Protein AF-A0A7V1FYY8-F1 (afdb_monomer)

Radius of gyration: 38.34 Å; Cα contacts (8 Å, |Δi|>4): 186; chains: 1; bounding box: 109×62×92 Å

pLDDT: mean 81.91, std 20.88, range [30.95, 98.62]

Foldseek 3Di:
DDDDDDDDDDDDDDPPPPPDDPPPPPPPPVPPVPPDDDDDPVDDPDDDDLQVLEEEWAQADPPDVCNLQRVVQRDLVVRDGDVVVLVVLLVSSHAAYEPNDDPRLQVDQLVLCDDPDRPGSSVGDVVVVRSCVSSNHHYDYDHHPNPDDPVSVVVVCCVVPPPPPPD

Structure (mmCIF, N/CA/C/O backbone):
data_AF-A0A7V1FYY8-F1
#
_entry.id   AF-A0A7V1FYY8-F1
#
loop_
_atom_site.group_PDB
_atom_site.id
_atom_site.type_symbol
_atom_site.label_atom_id
_atom_site.label_alt_id
_atom_site.label_comp_id
_atom_site.label_asym_id
_atom_site.label_entity_id
_atom_site.label_seq_id
_atom_site.pdbx_PDB_ins_code
_atom_site.Cartn_x
_atom_site.Cartn_y
_atom_site.Cartn_z
_atom_site.occupancy
_atom_site.B_iso_or_equiv
_atom_site.auth_seq_id
_atom_site.auth_comp_id
_atom_site.auth_asym_id
_atom_site.auth_atom_id
_atom_site.pdbx_PDB_model_num
ATOM 1 N N . MET A 1 1 ? -89.504 -39.495 62.828 1.00 36.44 1 MET A N 1
ATOM 2 C CA . MET A 1 1 ? -88.536 -40.550 63.205 1.00 36.44 1 MET A CA 1
ATOM 3 C C . MET A 1 1 ? -87.233 -39.829 63.531 1.00 36.44 1 MET A C 1
ATOM 5 O O . MET A 1 1 ? -86.706 -39.178 62.644 1.00 36.44 1 MET A O 1
ATOM 9 N N . ASN A 1 2 ? -86.968 -39.542 64.813 1.00 30.95 2 ASN A N 1
ATOM 10 C CA . ASN A 1 2 ? -86.038 -40.294 65.684 1.00 30.95 2 ASN A CA 1
ATOM 11 C C . ASN A 1 2 ? -84.667 -40.478 64.993 1.00 30.95 2 ASN A C 1
ATOM 13 O O . ASN A 1 2 ? -84.628 -41.069 63.927 1.00 30.95 2 ASN A O 1
ATOM 17 N N . THR A 1 3 ? -83.516 -40.018 65.496 1.00 32.84 3 THR A N 1
ATOM 18 C CA . THR A 1 3 ? -83.081 -39.927 66.901 1.00 32.84 3 THR A CA 1
ATOM 19 C C . THR A 1 3 ? -81.686 -39.264 66.981 1.00 32.84 3 THR A C 1
ATOM 21 O O . THR A 1 3 ? -80.816 -39.569 66.177 1.00 32.84 3 THR A O 1
ATOM 24 N N . THR A 1 4 ? -81.512 -38.397 67.984 1.00 35.19 4 THR A N 1
ATOM 25 C CA . THR A 1 4 ? -80.377 -38.294 68.938 1.00 35.19 4 THR A CA 1
ATOM 26 C C . THR A 1 4 ? -78.932 -37.966 68.498 1.00 35.19 4 THR A C 1
ATOM 28 O O . THR A 1 4 ? -78.267 -38.697 67.776 1.00 35.19 4 THR A O 1
ATOM 31 N N . ARG A 1 5 ? -78.422 -36.890 69.126 1.00 38.25 5 ARG A N 1
ATOM 32 C CA . ARG A 1 5 ? -77.014 -36.511 69.390 1.00 38.25 5 ARG A CA 1
ATOM 33 C C . ARG A 1 5 ? -76.156 -37.652 69.963 1.00 38.25 5 ARG A C 1
ATOM 35 O O . ARG A 1 5 ? -76.686 -38.411 70.757 1.00 38.25 5 ARG A O 1
ATOM 42 N N . PHE A 1 6 ? -74.827 -37.576 69.797 1.00 38.59 6 PHE A N 1
ATOM 43 C CA . PHE A 1 6 ? -73.866 -37.638 70.919 1.00 38.59 6 PHE A CA 1
ATOM 44 C C . PHE A 1 6 ? -72.568 -36.872 70.598 1.00 38.59 6 PHE A C 1
ATOM 46 O O . PHE A 1 6 ? -71.887 -37.144 69.616 1.00 38.59 6 PHE A O 1
ATOM 53 N N . LEU A 1 7 ? -72.233 -35.914 71.469 1.00 42.66 7 LEU A N 1
ATOM 54 C CA . LEU A 1 7 ? -70.901 -35.326 71.628 1.00 42.66 7 LEU A CA 1
ATOM 55 C C . LEU A 1 7 ? -69.975 -36.374 72.253 1.00 42.66 7 LEU A C 1
ATOM 57 O O . LEU A 1 7 ? -70.323 -36.892 73.311 1.00 42.66 7 LEU A O 1
ATOM 61 N N . HIS A 1 8 ? -68.786 -36.604 71.691 1.00 37.34 8 HIS A N 1
ATOM 62 C CA . HIS A 1 8 ? -67.653 -37.117 72.464 1.00 37.34 8 HIS A CA 1
ATOM 63 C C . HIS A 1 8 ? -66.383 -36.306 72.205 1.00 37.34 8 HIS A C 1
ATOM 65 O O . HIS A 1 8 ? -66.060 -35.911 71.089 1.00 37.34 8 HIS A O 1
ATOM 71 N N . LYS A 1 9 ? -65.737 -36.023 73.333 1.00 42.28 9 LYS A N 1
ATOM 72 C CA . LYS A 1 9 ? -64.546 -35.220 73.570 1.00 42.28 9 LYS A CA 1
ATOM 73 C C . LYS A 1 9 ? -63.308 -35.820 72.880 1.00 42.28 9 LYS A C 1
ATOM 75 O O . LYS A 1 9 ? -63.142 -37.031 72.858 1.00 42.28 9 LYS A O 1
ATOM 80 N N . SER A 1 10 ? -62.467 -34.921 72.376 1.00 39.66 10 SER A N 1
ATOM 81 C CA . SER A 1 10 ? -61.030 -34.997 72.075 1.00 39.66 10 SER A CA 1
ATOM 82 C C . SER A 1 10 ? -60.306 -36.347 72.187 1.00 39.66 10 SER A C 1
ATOM 84 O O . SER A 1 10 ? -60.152 -36.859 73.291 1.00 39.66 10 SER A O 1
ATOM 86 N N . ILE A 1 11 ? -59.656 -36.778 71.097 1.00 39.00 11 ILE A N 1
ATOM 87 C CA . ILE A 1 11 ? -58.313 -37.380 71.159 1.00 39.00 11 ILE A CA 1
ATOM 88 C C . ILE A 1 11 ? -57.467 -36.773 70.034 1.00 39.00 11 ILE A C 1
ATOM 90 O O . ILE A 1 11 ? -57.742 -36.949 68.851 1.00 39.00 11 ILE A O 1
ATOM 94 N N . VAL A 1 12 ? -56.440 -36.027 70.439 1.00 35.25 12 VAL A N 1
ATOM 95 C CA . VAL A 1 12 ? -55.335 -35.585 69.588 1.00 35.25 12 VAL A CA 1
ATOM 96 C C . VAL A 1 12 ? -54.390 -36.769 69.441 1.00 35.25 12 VAL A C 1
ATOM 98 O O . VAL A 1 12 ? -53.869 -37.261 70.439 1.00 35.25 12 VAL A O 1
ATOM 101 N N . VAL A 1 13 ? -54.144 -37.211 68.210 1.00 33.62 13 VAL A N 1
ATOM 102 C CA . VAL A 1 13 ? -53.021 -38.100 67.901 1.00 33.62 13 VAL A CA 1
ATOM 103 C C . VAL A 1 13 ? -52.074 -37.322 66.998 1.00 33.62 13 VAL A C 1
ATOM 105 O O . VAL A 1 13 ? -52.226 -37.292 65.781 1.00 33.62 13 VAL A O 1
ATOM 108 N N . ALA A 1 14 ? -51.120 -36.630 67.618 1.00 33.47 14 ALA A N 1
ATOM 109 C CA . ALA A 1 14 ? -49.977 -36.065 66.921 1.00 33.47 14 ALA A CA 1
ATOM 110 C C . ALA A 1 14 ? -48.920 -37.167 66.793 1.00 33.47 14 ALA A C 1
ATOM 112 O O . ALA A 1 14 ? -48.214 -37.473 67.752 1.00 33.47 14 ALA A O 1
ATOM 113 N N . ILE A 1 15 ? -48.815 -37.779 65.614 1.00 36.16 15 ILE A N 1
ATOM 114 C CA . ILE A 1 15 ? -47.638 -38.577 65.267 1.00 36.16 15 ILE A CA 1
ATOM 115 C C . ILE A 1 15 ? -46.595 -37.589 64.751 1.00 36.16 15 ILE A C 1
ATOM 117 O O . ILE A 1 15 ? -46.597 -37.204 63.585 1.00 36.16 15 ILE A O 1
ATOM 121 N N . ILE A 1 16 ? -45.732 -37.128 65.654 1.00 35.47 16 ILE A N 1
ATOM 122 C CA . ILE A 1 16 ? -44.512 -36.411 65.292 1.00 35.47 16 ILE A CA 1
ATOM 123 C C . ILE A 1 16 ? -43.467 -37.476 64.966 1.00 35.47 16 ILE A C 1
ATOM 125 O O . ILE A 1 16 ? -42.756 -37.955 65.847 1.00 35.47 16 ILE A O 1
ATOM 129 N N . THR A 1 17 ? -43.356 -37.860 63.699 1.00 38.38 17 THR A N 1
ATOM 130 C CA . THR A 1 17 ? -42.139 -38.521 63.226 1.00 38.38 17 THR A CA 1
ATOM 131 C C . THR A 1 17 ? -41.118 -37.444 62.898 1.00 38.38 17 THR A C 1
ATOM 133 O O . THR A 1 17 ? -41.099 -36.895 61.797 1.00 38.38 17 THR A O 1
ATOM 136 N N . VAL A 1 18 ? -40.253 -37.139 63.870 1.00 51.00 18 VAL A N 1
ATOM 137 C CA . VAL A 1 18 ? -38.947 -36.533 63.594 1.00 51.00 18 VAL A CA 1
ATOM 138 C C . VAL A 1 18 ? -38.097 -37.608 62.929 1.00 51.00 18 VAL A C 1
ATOM 140 O O . VAL A 1 18 ? -37.327 -38.313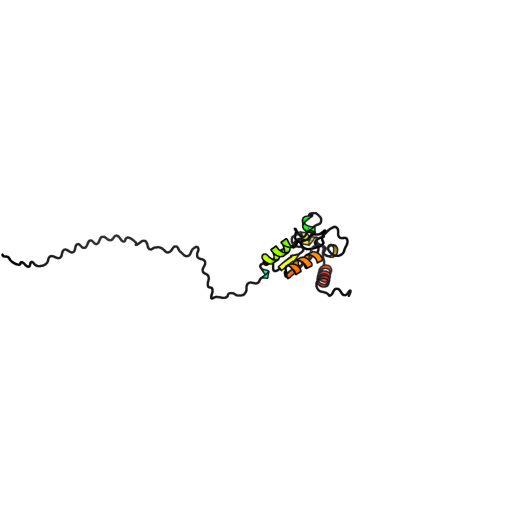 63.572 1.00 51.00 18 VAL A O 1
ATOM 143 N N . SER A 1 19 ? -38.260 -37.768 61.625 1.00 46.75 19 SER A N 1
ATOM 144 C CA . SER A 1 19 ? -37.251 -38.412 60.798 1.00 46.75 19 SER A CA 1
ATOM 145 C C . SER A 1 19 ? -36.561 -37.304 60.033 1.00 46.75 19 SER A C 1
ATOM 147 O O . SER A 1 19 ? -36.997 -36.891 58.959 1.00 46.75 19 SER A O 1
ATOM 149 N N . GLY A 1 20 ? -35.497 -36.791 60.650 1.00 52.66 20 GLY A N 1
ATOM 150 C CA . GLY A 1 20 ? -34.481 -36.022 59.963 1.00 52.66 20 GLY A CA 1
ATOM 151 C C . GLY A 1 20 ? -33.914 -36.858 58.824 1.00 52.66 20 GLY A C 1
ATOM 152 O O . GLY A 1 20 ? -32.979 -37.627 59.005 1.00 52.66 20 GLY A O 1
ATOM 153 N N . LEU A 1 21 ? -34.477 -36.683 57.639 1.00 46.69 21 LEU A N 1
ATOM 154 C CA . LEU A 1 21 ? -33.681 -36.636 56.435 1.00 46.69 21 LEU A CA 1
ATOM 155 C C . LEU A 1 21 ? -33.725 -35.187 55.995 1.00 46.69 21 LEU A C 1
ATOM 157 O O . LEU A 1 21 ? -34.694 -34.717 55.403 1.00 46.69 21 LEU A O 1
ATOM 161 N N . CYS A 1 22 ? -32.649 -34.482 56.325 1.00 40.88 22 CYS A N 1
ATOM 162 C CA . CYS A 1 22 ? -32.216 -33.348 55.540 1.00 40.88 22 CYS A CA 1
ATOM 163 C C . CYS A 1 22 ? -31.998 -33.901 54.127 1.00 40.88 22 CYS A C 1
ATOM 165 O O . CYS A 1 22 ? -30.930 -34.408 53.802 1.00 40.88 22 CYS A O 1
ATOM 167 N N . CYS A 1 23 ? -33.056 -33.930 53.319 1.00 37.84 23 CYS A N 1
ATOM 168 C CA . CYS A 1 23 ? -32.891 -33.866 51.889 1.00 37.84 23 CYS A CA 1
ATOM 169 C C . CYS A 1 23 ? -32.312 -32.467 51.691 1.00 37.84 23 CYS A C 1
ATOM 171 O O . CYS A 1 23 ? -33.039 -31.501 51.950 1.00 37.84 23 CYS A O 1
ATOM 173 N N . PRO A 1 24 ? -31.022 -32.300 51.341 1.00 47.38 24 PRO A N 1
ATOM 174 C CA . PRO A 1 24 ? -30.647 -31.038 50.752 1.00 47.38 24 PRO A CA 1
ATOM 175 C C . PRO A 1 24 ? -31.586 -30.913 49.559 1.00 47.38 24 PRO A C 1
ATOM 177 O O . PRO A 1 24 ? -31.533 -31.724 48.632 1.00 47.38 24 PRO A O 1
ATOM 180 N N . GLN A 1 25 ? -32.508 -29.947 49.625 1.00 47.84 25 GLN A N 1
ATOM 181 C CA . GLN A 1 25 ? -33.082 -29.411 48.410 1.00 47.84 25 GLN A CA 1
ATOM 182 C C . GLN A 1 25 ? -31.867 -29.188 47.531 1.00 47.84 25 GLN A C 1
ATOM 184 O O . GLN A 1 25 ? -30.953 -28.466 47.935 1.00 47.84 25 GLN A O 1
ATOM 189 N N . ILE A 1 26 ? -31.801 -29.916 46.418 1.00 49.78 26 ILE A N 1
ATOM 190 C CA . ILE A 1 26 ? -30.865 -29.609 45.358 1.00 49.78 26 ILE A CA 1
ATOM 191 C C . ILE A 1 26 ? -31.246 -28.180 45.019 1.00 49.78 26 ILE A C 1
ATOM 193 O O . ILE A 1 26 ? -32.242 -27.920 44.344 1.00 49.78 26 ILE A O 1
ATOM 197 N N . SER A 1 27 ? -30.531 -27.237 45.627 1.00 52.28 27 SER A N 1
ATOM 198 C CA . SER A 1 27 ? -30.478 -25.890 45.141 1.00 52.28 27 SER A CA 1
ATOM 199 C C . SER A 1 27 ? -30.167 -26.086 43.672 1.00 52.28 27 SER A C 1
ATOM 201 O O . SER A 1 27 ? -29.260 -26.843 43.315 1.00 52.28 27 SER A O 1
ATOM 203 N N . ASN A 1 28 ? -30.966 -25.466 42.809 1.00 52.44 28 ASN A N 1
ATOM 204 C CA . ASN A 1 28 ? -30.464 -25.128 41.496 1.00 52.44 28 ASN A CA 1
ATOM 205 C C . ASN A 1 28 ? -29.224 -24.287 41.787 1.00 52.44 28 ASN A C 1
ATOM 207 O O . ASN A 1 28 ? -29.327 -23.080 41.995 1.00 52.44 28 ASN A O 1
ATOM 211 N N . ALA A 1 29 ? -28.075 -24.945 41.949 1.00 51.09 29 ALA A N 1
ATOM 212 C CA . ALA A 1 29 ? -26.792 -24.309 41.936 1.00 51.09 29 ALA A CA 1
ATOM 213 C C . ALA A 1 29 ? -26.793 -23.677 40.559 1.00 51.09 29 ALA A C 1
ATOM 215 O O . ALA A 1 29 ? -26.682 -24.379 39.552 1.00 51.09 29 ALA A O 1
ATOM 216 N N . ALA A 1 30 ? -27.085 -22.374 40.522 1.00 61.25 30 ALA A N 1
ATOM 217 C CA . ALA A 1 30 ? -26.833 -21.570 39.354 1.00 61.25 30 ALA A CA 1
ATOM 218 C C . ALA A 1 30 ? -25.419 -21.965 38.960 1.00 61.25 30 ALA A C 1
ATOM 220 O O . ALA A 1 30 ? -24.501 -21.845 39.781 1.00 61.25 30 ALA A O 1
ATOM 221 N N . LEU A 1 31 ? -25.284 -22.585 37.785 1.00 57.19 31 LEU A N 1
ATOM 222 C CA . LEU A 1 31 ? -23.969 -22.881 37.250 1.00 57.19 31 LEU A CA 1
ATOM 223 C C . LEU A 1 31 ? -23.186 -21.578 37.422 1.00 57.19 31 LEU A C 1
ATOM 225 O O . LEU A 1 31 ? -23.745 -20.526 37.090 1.00 57.19 31 LEU A O 1
ATOM 229 N N . PRO A 1 32 ? -21.987 -21.603 38.034 1.00 62.69 32 PRO A N 1
ATOM 230 C CA . PRO A 1 32 ? -21.225 -20.376 38.205 1.00 62.69 32 PRO A CA 1
ATOM 231 C C . PRO A 1 32 ? -21.170 -19.670 36.847 1.00 62.69 32 PRO A C 1
ATOM 233 O O . PRO A 1 32 ? -21.237 -20.347 35.821 1.00 62.69 32 PRO A O 1
ATOM 236 N N . ASP A 1 33 ? -21.106 -18.338 36.827 1.00 66.62 33 ASP A N 1
ATOM 237 C CA . ASP A 1 33 ? -20.990 -17.517 35.609 1.00 66.62 33 ASP A CA 1
ATOM 238 C C . ASP A 1 33 ? -19.660 -17.821 34.864 1.00 66.62 33 ASP A C 1
ATOM 240 O O . ASP A 1 33 ? -18.856 -16.934 34.598 1.00 66.62 33 ASP A O 1
ATOM 244 N N . VAL A 1 34 ? -19.353 -19.084 34.561 1.00 69.62 34 VAL A N 1
ATOM 245 C CA . VAL A 1 34 ? -18.066 -19.547 34.044 1.00 69.62 34 VAL A CA 1
ATOM 246 C C . VAL A 1 34 ? -17.913 -19.247 32.562 1.00 69.62 34 VAL A C 1
ATOM 248 O O . VAL A 1 34 ? -16.794 -19.258 32.076 1.00 69.62 34 VAL A O 1
ATOM 251 N N . ASN A 1 35 ? -19.003 -18.923 31.857 1.00 85.25 35 ASN A N 1
ATOM 252 C CA . ASN A 1 35 ? -18.996 -18.589 30.429 1.00 85.25 35 ASN A CA 1
ATOM 253 C C . ASN A 1 35 ? -20.017 -17.486 30.090 1.00 85.25 35 ASN A C 1
ATOM 255 O O . ASN A 1 35 ? -20.753 -17.594 29.111 1.00 85.25 35 ASN A O 1
ATOM 259 N N . VAL A 1 36 ? -20.122 -16.446 30.923 1.00 89.31 36 VAL A N 1
ATOM 260 C CA . VAL A 1 36 ? -21.074 -15.343 30.700 1.00 89.31 36 VAL A CA 1
ATOM 261 C C . VAL A 1 36 ? -20.341 -14.095 30.213 1.00 89.31 36 VAL A C 1
ATOM 263 O O . VAL A 1 36 ? -19.489 -13.557 30.916 1.00 89.31 36 VAL A O 1
ATOM 266 N N . ILE A 1 37 ? -20.713 -13.593 29.031 1.00 92.25 37 ILE A N 1
ATOM 267 C CA . ILE A 1 37 ? -20.283 -12.277 28.535 1.00 92.25 37 ILE A CA 1
ATOM 268 C C . ILE A 1 37 ? -21.308 -11.237 28.998 1.00 92.25 37 ILE A C 1
ATOM 270 O O . ILE A 1 37 ? -22.474 -11.295 28.609 1.00 92.25 37 ILE A O 1
ATOM 274 N N . LYS A 1 38 ? -20.882 -10.280 29.829 1.00 92.44 38 LYS A N 1
ATOM 275 C CA . LYS A 1 38 ? -21.716 -9.159 30.296 1.00 92.44 38 LYS A CA 1
ATOM 276 C C . LYS A 1 38 ? -21.336 -7.891 29.530 1.00 92.44 38 LYS A C 1
ATOM 278 O O . LYS A 1 38 ? -20.179 -7.485 29.565 1.00 92.44 38 LYS A O 1
ATOM 283 N N . VAL A 1 39 ? -22.306 -7.272 28.855 1.00 93.88 39 VAL A N 1
ATOM 284 C CA . VAL A 1 39 ? -22.119 -6.023 28.097 1.00 93.88 39 VAL A CA 1
ATOM 285 C C . VAL A 1 39 ? -22.810 -4.876 28.828 1.00 93.88 39 VAL A C 1
ATOM 287 O O . VAL A 1 39 ? -24.03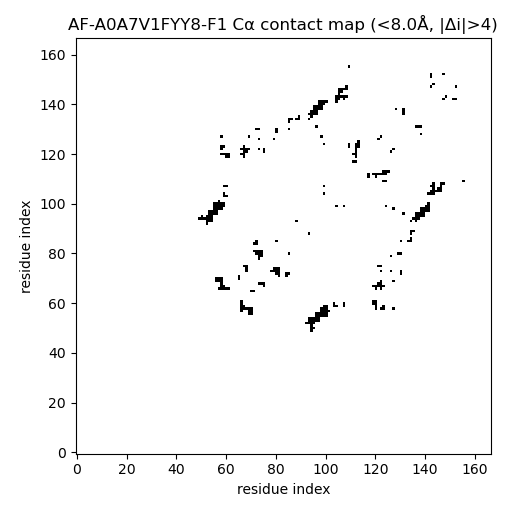0 -4.883 28.992 1.00 93.88 39 VAL A O 1
ATOM 290 N N . TYR A 1 40 ? -22.033 -3.877 29.244 1.00 94.94 40 TYR A N 1
ATOM 291 C CA . TYR A 1 40 ? -22.537 -2.658 29.878 1.00 94.94 40 TYR A CA 1
ATOM 292 C C . TYR A 1 40 ? -22.633 -1.537 28.838 1.00 94.94 40 TYR A C 1
ATOM 294 O O . TYR A 1 40 ? -21.702 -0.764 28.648 1.00 94.94 40 TYR A O 1
ATOM 302 N N . TYR A 1 41 ? -23.766 -1.456 28.139 1.00 92.56 41 TYR A N 1
ATOM 303 C CA . TYR A 1 41 ? -23.963 -0.518 27.022 1.00 92.56 41 TYR A CA 1
ATOM 304 C C . TYR A 1 41 ? -23.955 0.969 27.426 1.00 92.56 41 TYR A C 1
ATOM 306 O O . TYR A 1 41 ? -23.854 1.836 26.565 1.00 92.56 41 TYR A O 1
ATOM 314 N N . ASN A 1 42 ? -24.090 1.274 28.719 1.00 96.06 42 ASN A N 1
ATOM 315 C CA . ASN A 1 42 ? -24.068 2.631 29.269 1.00 96.06 42 ASN A CA 1
ATOM 316 C C . ASN A 1 42 ? -22.677 3.064 29.769 1.00 96.06 42 ASN A C 1
ATOM 318 O O . ASN A 1 42 ? -22.558 4.128 30.375 1.00 96.06 42 ASN A O 1
ATOM 322 N N . GLN A 1 43 ? -21.646 2.243 29.555 1.00 96.12 43 GLN A N 1
ATOM 323 C CA . GLN A 1 43 ? -20.262 2.546 29.910 1.00 96.12 43 GLN A CA 1
ATOM 324 C C . GLN A 1 43 ? -19.432 2.704 28.633 1.00 96.12 43 GLN A C 1
ATOM 326 O O . GLN A 1 43 ? -19.123 1.724 27.958 1.00 96.12 43 GLN A O 1
ATOM 331 N N . GLU A 1 44 ? -19.063 3.939 28.295 1.00 94.50 44 GLU A N 1
ATOM 332 C CA . GLU A 1 44 ? -18.152 4.217 27.182 1.00 94.50 44 GLU A CA 1
ATOM 333 C C . GLU A 1 44 ? -16.696 4.075 27.652 1.00 94.50 44 GLU A C 1
ATOM 335 O O . GLU A 1 44 ? -16.267 4.760 28.578 1.00 94.50 44 GLU A O 1
ATOM 340 N N . LEU A 1 45 ? -15.929 3.181 27.014 1.00 95.31 45 LEU A N 1
ATOM 341 C CA . LEU A 1 45 ? -14.497 2.980 27.299 1.00 95.31 45 LEU A CA 1
ATOM 342 C C . LEU A 1 45 ? -13.582 3.825 26.397 1.00 95.31 45 LEU A C 1
ATOM 344 O O . LEU A 1 45 ? -12.369 3.853 26.598 1.00 95.31 45 LEU A O 1
ATOM 348 N N . GLY A 1 46 ? -14.161 4.501 25.405 1.00 94.75 46 GLY A N 1
ATOM 349 C CA . GLY A 1 46 ? -13.465 5.304 24.408 1.00 94.75 46 GLY A CA 1
ATOM 350 C C . GLY A 1 46 ? -13.741 4.848 22.976 1.00 94.75 46 GLY A C 1
ATOM 351 O O . GLY A 1 46 ? -14.408 3.844 22.723 1.00 94.75 46 GLY A O 1
ATOM 352 N N . GLN A 1 47 ? -13.211 5.616 22.027 1.00 95.25 47 GLN A N 1
ATOM 353 C CA . GLN A 1 47 ? -13.376 5.366 20.599 1.00 95.25 47 GLN A CA 1
ATOM 354 C C . GLN A 1 47 ? -12.395 4.290 20.123 1.00 95.25 47 GLN A C 1
ATOM 356 O O . GLN A 1 47 ? -11.201 4.341 20.422 1.00 95.25 47 GLN A O 1
ATOM 361 N N . VAL A 1 48 ? -12.884 3.330 19.338 1.00 95.25 48 VAL A N 1
ATOM 362 C CA . VAL A 1 48 ? -12.016 2.349 18.677 1.00 95.25 48 VAL A CA 1
ATOM 363 C C . VAL A 1 48 ? -11.271 3.048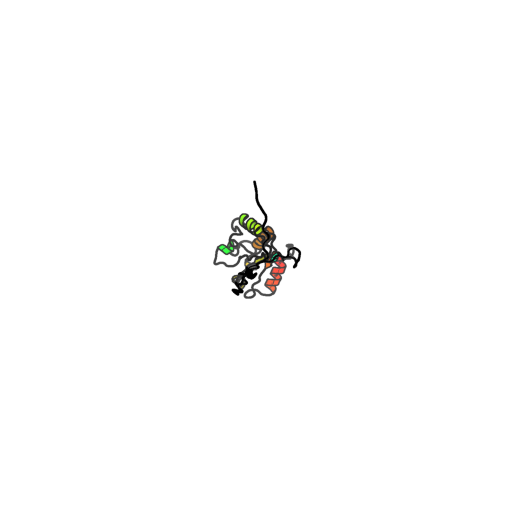 17.543 1.00 95.25 48 VAL A C 1
ATOM 365 O O . VAL A 1 48 ? -11.886 3.572 16.614 1.00 95.25 48 VAL A O 1
ATOM 368 N N . ASN A 1 49 ? -9.939 3.046 17.605 1.00 96.50 49 ASN A N 1
ATOM 369 C CA . ASN A 1 49 ? -9.121 3.566 16.518 1.00 96.50 49 ASN A CA 1
ATOM 370 C C . ASN A 1 49 ? -9.288 2.669 15.284 1.00 96.50 49 ASN A C 1
ATOM 372 O O . ASN A 1 49 ? -8.917 1.499 15.324 1.00 96.50 49 ASN A O 1
ATOM 376 N N . LYS A 1 50 ? -9.812 3.217 14.183 1.00 95.12 50 LYS A N 1
ATOM 377 C CA . LYS A 1 50 ? -10.058 2.451 12.954 1.00 95.12 50 LYS A CA 1
ATOM 378 C C . LYS A 1 50 ? -8.788 1.844 12.364 1.00 95.12 50 LYS A C 1
ATOM 380 O O . LYS A 1 50 ? -8.902 0.785 11.766 1.00 95.12 50 LYS A O 1
ATOM 385 N N . LEU A 1 51 ? -7.607 2.423 12.625 1.00 97.19 51 LEU A N 1
ATOM 386 C CA . LEU A 1 51 ? -6.305 1.933 12.145 1.00 97.19 51 LEU A CA 1
ATOM 387 C C . LEU A 1 51 ? -5.971 0.495 12.590 1.00 97.19 51 LEU A C 1
ATOM 389 O O . LEU A 1 51 ? -5.043 -0.105 12.054 1.00 97.19 51 LEU A O 1
ATOM 393 N N . VAL A 1 52 ? -6.727 -0.089 13.530 1.00 96.38 52 VAL A N 1
ATOM 394 C CA . VAL A 1 52 ? -6.639 -1.525 13.858 1.00 96.38 52 VAL A CA 1
ATOM 395 C C . VAL A 1 52 ? -7.067 -2.434 12.700 1.00 96.38 52 VAL A C 1
ATOM 397 O O . VAL A 1 52 ? -6.664 -3.593 12.667 1.00 96.38 52 VAL A O 1
ATOM 400 N N . LEU A 1 53 ? -7.839 -1.923 11.736 1.00 96.62 53 LEU A N 1
ATOM 401 C CA . LEU A 1 53 ? -8.253 -2.621 10.513 1.00 96.62 53 LEU A CA 1
ATOM 402 C C . LEU A 1 53 ? -7.204 -2.455 9.399 1.00 96.62 53 LEU A C 1
ATOM 404 O O . LEU A 1 53 ? -7.513 -2.142 8.247 1.00 96.62 53 LEU A O 1
ATOM 408 N N . GLY A 1 54 ? -5.933 -2.602 9.772 1.00 96.69 54 GLY A N 1
ATOM 409 C CA . GLY A 1 54 ? -4.797 -2.434 8.877 1.00 96.69 54 GLY A CA 1
ATOM 410 C C . GLY A 1 54 ? -4.464 -3.682 8.062 1.00 96.69 54 GLY A C 1
ATOM 411 O O . GLY A 1 54 ? -4.718 -4.808 8.484 1.00 96.69 54 GLY A O 1
ATOM 412 N N . ASN A 1 55 ? -3.828 -3.473 6.909 1.00 95.62 55 ASN A N 1
ATOM 413 C CA . ASN A 1 55 ? -3.336 -4.523 6.017 1.00 95.62 55 ASN A CA 1
ATOM 414 C C . ASN A 1 55 ? -1.878 -4.273 5.588 1.00 95.62 55 ASN A C 1
ATOM 416 O O . ASN A 1 55 ? -1.301 -3.209 5.815 1.00 95.62 55 ASN A O 1
ATOM 420 N N . ASN A 1 56 ? -1.253 -5.273 4.962 1.00 94.12 56 ASN A N 1
ATOM 421 C CA . ASN A 1 56 ? 0.113 -5.180 4.440 1.00 94.12 56 ASN A CA 1
ATOM 422 C C . ASN A 1 56 ? 0.142 -5.590 2.967 1.00 94.12 56 ASN A C 1
ATOM 424 O O . ASN A 1 56 ? -0.137 -6.745 2.644 1.00 94.12 56 ASN A O 1
ATOM 428 N N . PHE A 1 57 ? 0.551 -4.674 2.095 1.00 93.31 57 PHE A N 1
ATOM 429 C CA . PHE A 1 57 ? 0.691 -4.922 0.665 1.00 93.31 57 PHE A CA 1
ATOM 430 C C . PHE A 1 57 ? 2.130 -5.293 0.330 1.00 93.31 57 PHE A C 1
ATOM 432 O O . PHE A 1 57 ? 3.072 -4.870 1.003 1.00 93.31 57 PHE A O 1
ATOM 439 N N . LEU A 1 58 ? 2.284 -6.136 -0.690 1.00 90.00 58 LEU A N 1
ATOM 440 C CA . LEU A 1 58 ? 3.571 -6.654 -1.131 1.00 90.00 58 LEU A CA 1
ATOM 441 C C . LEU A 1 58 ? 3.874 -6.148 -2.540 1.00 90.00 58 LEU A C 1
ATOM 443 O O . LEU A 1 58 ? 3.066 -6.327 -3.445 1.00 90.00 58 LEU A O 1
ATOM 447 N N . GLY A 1 59 ? 5.043 -5.532 -2.711 1.00 87.88 59 GLY A N 1
ATOM 448 C CA . GLY A 1 59 ? 5.514 -5.010 -4.003 1.00 87.88 59 GLY A CA 1
ATOM 449 C C . GLY A 1 59 ? 7.024 -5.131 -4.186 1.00 87.88 59 GLY A C 1
ATOM 450 O O . GLY A 1 59 ? 7.642 -4.332 -4.879 1.00 87.88 59 GLY A O 1
ATOM 451 N N . TYR A 1 60 ? 7.648 -6.107 -3.523 1.00 79.00 60 TYR A N 1
ATOM 452 C CA . TYR A 1 60 ? 9.075 -6.394 -3.655 1.00 79.00 60 TYR A CA 1
ATOM 453 C C . TYR A 1 60 ? 9.307 -7.753 -4.305 1.00 79.00 60 TYR A C 1
ATOM 455 O O . TYR A 1 60 ? 8.535 -8.691 -4.128 1.00 79.00 60 TYR A O 1
ATOM 463 N N . GLY A 1 61 ? 10.461 -7.896 -4.949 1.00 68.31 61 GLY A N 1
ATOM 464 C CA . GLY A 1 61 ? 10.968 -9.189 -5.378 1.00 68.31 61 GLY A CA 1
ATOM 465 C C . GLY A 1 61 ? 10.796 -9.435 -6.869 1.00 68.31 61 GLY A C 1
ATOM 466 O O . GLY A 1 61 ? 9.727 -9.308 -7.448 1.00 68.31 61 GLY A O 1
ATOM 467 N N . THR A 1 62 ? 11.898 -9.858 -7.469 1.00 58.03 62 THR A N 1
ATOM 468 C CA . THR A 1 62 ? 12.051 -10.121 -8.902 1.00 58.03 62 THR A CA 1
ATOM 469 C C . THR A 1 62 ? 11.758 -11.577 -9.267 1.00 58.03 62 THR A C 1
ATOM 471 O O . THR A 1 62 ? 11.618 -11.940 -10.429 1.00 58.03 62 THR A O 1
ATOM 474 N N . ARG A 1 63 ? 11.669 -12.442 -8.247 1.00 56.34 63 ARG A N 1
ATOM 475 C CA . ARG A 1 63 ? 11.609 -13.903 -8.388 1.00 56.34 63 ARG A CA 1
ATOM 476 C C . ARG A 1 63 ? 10.194 -14.474 -8.367 1.00 56.34 63 ARG A C 1
ATOM 478 O O . ARG A 1 63 ? 10.020 -15.635 -8.723 1.00 56.34 63 ARG A O 1
ATOM 485 N N . VAL A 1 64 ? 9.195 -13.695 -7.944 1.00 63.31 64 VAL A N 1
ATOM 486 C CA . VAL A 1 64 ? 7.803 -14.155 -7.841 1.00 63.31 64 VAL A CA 1
ATOM 487 C C . VAL A 1 64 ? 6.900 -13.165 -8.566 1.00 63.31 64 VAL A C 1
ATOM 489 O O . VAL A 1 64 ? 6.704 -12.042 -8.113 1.00 63.31 64 VAL A O 1
ATOM 492 N N . ASN A 1 65 ? 6.340 -13.602 -9.696 1.00 70.94 65 ASN A N 1
ATOM 493 C CA . ASN A 1 65 ? 5.519 -12.780 -10.594 1.00 70.94 65 ASN A CA 1
ATOM 494 C C . ASN A 1 65 ? 4.345 -12.08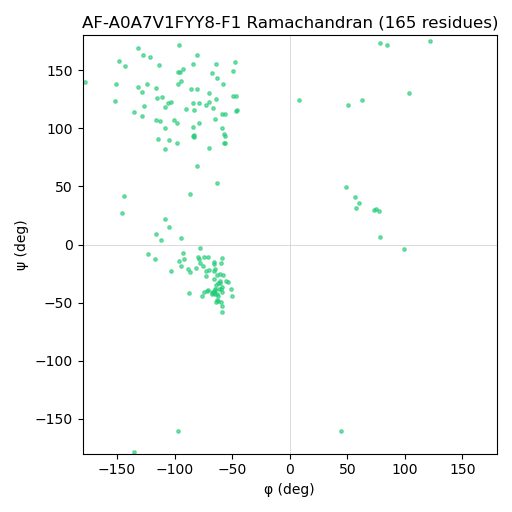7 -9.865 1.00 70.94 65 ASN A C 1
ATOM 496 O O . ASN A 1 65 ? 4.026 -10.941 -10.159 1.00 70.94 65 ASN A O 1
ATOM 500 N N . ILE A 1 66 ? 3.792 -12.726 -8.828 1.00 80.69 66 ILE A N 1
ATOM 501 C CA . ILE A 1 66 ? 2.686 -12.192 -8.017 1.00 80.69 66 ILE A CA 1
ATOM 502 C C . ILE A 1 66 ? 3.000 -10.857 -7.312 1.00 80.69 66 ILE A C 1
ATOM 504 O O . ILE A 1 66 ? 2.097 -10.176 -6.850 1.00 80.69 66 ILE A O 1
ATOM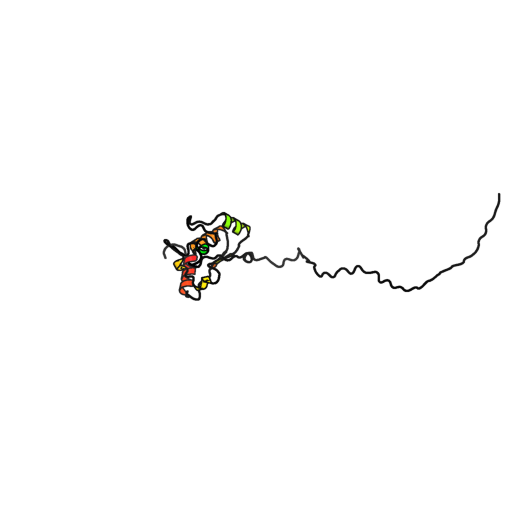 508 N N . MET A 1 67 ? 4.264 -10.449 -7.204 1.00 85.19 67 MET A N 1
ATOM 509 C CA . MET A 1 67 ? 4.600 -9.153 -6.601 1.00 85.19 67 MET A CA 1
ATOM 510 C C . MET A 1 67 ? 4.561 -8.018 -7.624 1.00 85.19 67 MET A C 1
ATOM 512 O O . MET A 1 67 ? 4.292 -6.879 -7.259 1.00 85.19 67 MET A O 1
ATOM 516 N N . ASN A 1 68 ? 4.727 -8.323 -8.916 1.00 87.06 68 ASN A N 1
ATOM 517 C CA . ASN A 1 68 ? 4.583 -7.335 -9.987 1.00 87.06 68 ASN A CA 1
ATOM 518 C C . ASN A 1 68 ? 3.128 -6.897 -10.192 1.00 87.06 68 ASN A C 1
ATOM 520 O O . ASN A 1 68 ? 2.904 -5.817 -10.720 1.00 87.06 68 ASN A O 1
ATOM 524 N N . ASN A 1 69 ? 2.149 -7.700 -9.771 1.00 89.69 69 ASN A N 1
ATOM 525 C CA . ASN A 1 69 ? 0.728 -7.346 -9.818 1.00 89.69 69 ASN A CA 1
ATOM 526 C C . ASN A 1 69 ? 0.154 -6.971 -8.435 1.00 89.69 69 ASN A C 1
ATOM 528 O O . ASN A 1 69 ? -1.064 -6.961 -8.255 1.00 89.69 69 ASN A O 1
ATOM 532 N N . GLY A 1 70 ? 1.014 -6.703 -7.442 1.00 90.38 70 GLY A N 1
ATOM 533 C CA . GLY A 1 70 ? 0.594 -6.315 -6.091 1.00 90.38 70 GLY A CA 1
ATOM 534 C C . GLY A 1 70 ? -0.266 -7.363 -5.387 1.00 90.38 70 GLY A C 1
ATOM 535 O O . GLY A 1 70 ? -1.228 -7.026 -4.704 1.00 90.38 70 GLY A O 1
ATOM 536 N N . ALA A 1 71 ? 0.025 -8.644 -5.613 1.00 89.94 71 ALA A N 1
ATOM 537 C CA . ALA A 1 71 ? -0.809 -9.764 -5.191 1.00 89.94 71 ALA A CA 1
ATOM 538 C C . ALA A 1 71 ? -2.249 -9.731 -5.734 1.00 89.94 71 ALA A C 1
ATOM 540 O O . ALA A 1 71 ? -3.172 -10.243 -5.105 1.00 89.94 71 ALA A O 1
ATOM 541 N N . GLY A 1 72 ? -2.424 -9.174 -6.935 1.00 92.38 72 GLY A N 1
ATOM 542 C CA . GLY A 1 72 ? -3.687 -9.140 -7.670 1.00 92.38 72 GLY A CA 1
ATOM 543 C C . GLY A 1 72 ? -4.464 -7.831 -7.556 1.00 92.38 72 GLY A C 1
ATOM 544 O O . GLY A 1 72 ? -5.477 -7.690 -8.231 1.00 92.38 72 GLY A O 1
ATOM 545 N N . ILE A 1 73 ? -4.004 -6.863 -6.758 1.00 95.44 73 ILE A N 1
ATOM 546 C CA . ILE A 1 73 ? -4.651 -5.545 -6.661 1.00 95.44 73 ILE A CA 1
ATOM 547 C C . ILE A 1 73 ? -4.363 -4.647 -7.870 1.00 95.44 73 ILE A C 1
ATOM 549 O O . ILE A 1 73 ? -5.092 -3.689 -8.116 1.00 95.44 73 ILE A O 1
ATOM 553 N N . TRP A 1 74 ? -3.324 -4.958 -8.645 1.00 95.94 74 TRP A N 1
ATOM 554 C CA . TRP A 1 74 ? -2.865 -4.146 -9.763 1.00 95.94 74 TRP A CA 1
ATOM 555 C C . TRP A 1 74 ? -2.818 -4.950 -11.058 1.00 95.94 74 TRP A C 1
ATOM 557 O O . TRP A 1 74 ? -2.370 -6.093 -11.067 1.00 95.94 74 TRP A O 1
ATOM 567 N N . ASP A 1 75 ? -3.253 -4.344 -12.161 1.00 94.69 75 ASP A N 1
ATOM 568 C CA . ASP A 1 75 ? -3.080 -4.847 -13.523 1.00 94.69 75 ASP A CA 1
ATOM 569 C C . ASP A 1 75 ? -1.870 -4.147 -14.170 1.00 94.69 75 ASP A C 1
ATOM 571 O O . ASP A 1 75 ? -1.986 -2.990 -14.590 1.00 94.69 75 ASP A O 1
ATOM 575 N N . PRO A 1 76 ? -0.709 -4.822 -14.302 1.00 91.44 76 PRO A N 1
ATOM 576 C CA . PRO A 1 76 ? 0.491 -4.217 -14.878 1.00 91.44 76 PRO A CA 1
ATOM 577 C C . PRO A 1 76 ? 0.355 -3.869 -16.362 1.00 91.44 76 PRO A C 1
ATOM 579 O O . PRO A 1 76 ? 1.010 -2.940 -16.836 1.00 91.44 76 PRO A O 1
ATOM 582 N N . ALA A 1 77 ? -0.469 -4.612 -17.110 1.00 91.62 77 ALA A N 1
ATOM 583 C CA . ALA A 1 77 ? -0.656 -4.390 -18.540 1.00 91.62 77 ALA A CA 1
ATOM 584 C C . ALA A 1 77 ? -1.551 -3.171 -18.783 1.00 91.62 77 ALA A C 1
ATOM 586 O O . ALA A 1 77 ? -1.232 -2.316 -19.611 1.00 91.62 77 ALA A O 1
ATOM 587 N N . GLY A 1 78 ? -2.648 -3.076 -18.028 1.00 94.00 78 GLY A N 1
ATOM 588 C CA . GLY A 1 78 ? -3.566 -1.941 -18.055 1.00 94.00 78 GLY A CA 1
ATOM 589 C C . GLY A 1 78 ? -3.091 -0.718 -17.269 1.00 94.00 78 GLY A C 1
ATOM 590 O O . GLY A 1 78 ? -3.682 0.347 -17.436 1.00 94.00 78 GLY A O 1
ATOM 591 N N . LYS A 1 79 ? -2.051 -0.862 -16.434 1.00 94.00 79 LYS A N 1
ATOM 592 C CA . LYS A 1 79 ? -1.541 0.158 -15.500 1.00 94.00 79 LYS A CA 1
ATOM 593 C C . LYS A 1 79 ? -2.654 0.785 -14.659 1.00 94.00 79 LYS A C 1
ATOM 595 O O . LYS A 1 79 ? -2.800 2.005 -14.607 1.00 94.00 79 LYS A O 1
ATOM 600 N N . LYS A 1 80 ? -3.476 -0.069 -14.057 1.00 97.38 80 LYS A N 1
ATOM 601 C CA . LYS A 1 80 ? -4.635 0.339 -13.261 1.00 97.38 80 LYS A CA 1
ATOM 602 C C . LYS A 1 80 ? -4.905 -0.652 -12.143 1.00 97.38 80 LYS A C 1
ATOM 604 O O . LYS A 1 80 ? -4.558 -1.829 -12.252 1.00 97.38 80 LYS A O 1
ATOM 609 N N . SER A 1 81 ? -5.603 -0.198 -11.115 1.00 98.06 81 SER A N 1
ATOM 610 C CA . SER A 1 81 ? -6.076 -1.070 -10.051 1.00 98.06 81 SER A CA 1
ATOM 611 C C . SER A 1 81 ? -7.141 -2.042 -10.554 1.00 98.06 81 SER A C 1
ATOM 613 O O . SER A 1 81 ? -7.958 -1.733 -11.431 1.00 98.06 81 SER A O 1
ATOM 615 N N . VAL A 1 82 ? -7.166 -3.236 -9.970 1.00 98.06 82 VAL A N 1
ATOM 616 C CA . VAL A 1 82 ? -8.221 -4.221 -10.198 1.00 98.06 82 VAL A CA 1
ATOM 617 C C . VAL A 1 82 ? -9.433 -3.816 -9.365 1.00 98.06 82 VAL A C 1
ATOM 619 O O . VAL A 1 82 ? -9.456 -4.005 -8.151 1.00 98.06 82 VAL A O 1
ATOM 622 N N . LYS A 1 83 ? -10.452 -3.258 -10.032 1.00 98.31 83 LYS A N 1
ATOM 623 C CA . LYS A 1 83 ? -11.627 -2.651 -9.382 1.00 98.31 83 LYS A CA 1
ATOM 624 C C . LYS A 1 83 ? -12.277 -3.550 -8.324 1.00 98.31 83 LYS A C 1
ATOM 626 O O . LYS A 1 83 ? -12.588 -3.076 -7.242 1.00 98.31 83 LYS A O 1
ATOM 631 N N . GLU A 1 84 ? -12.461 -4.834 -8.620 1.00 98.31 84 GLU A N 1
ATOM 632 C CA . GLU A 1 84 ? -13.082 -5.779 -7.683 1.00 98.31 84 GLU A CA 1
ATOM 633 C C . GLU A 1 84 ? -12.279 -5.917 -6.379 1.00 98.31 84 GLU A C 1
ATOM 635 O O . GLU A 1 84 ? -12.856 -5.960 -5.297 1.00 98.31 84 GLU A O 1
ATOM 640 N N . VAL A 1 85 ? -10.944 -5.910 -6.460 1.00 97.81 85 VAL A N 1
ATOM 641 C CA . VAL A 1 85 ? -10.070 -5.993 -5.281 1.00 97.81 85 VAL A CA 1
ATOM 642 C C . VAL A 1 85 ? -10.122 -4.698 -4.470 1.00 97.81 85 VAL A C 1
ATOM 644 O O . VAL A 1 85 ? -10.169 -4.755 -3.242 1.00 97.81 85 VAL A O 1
ATOM 647 N N . ILE A 1 86 ? -10.177 -3.539 -5.136 1.00 98.56 86 ILE A N 1
ATOM 648 C CA . ILE A 1 86 ? -10.371 -2.238 -4.476 1.00 98.56 86 ILE A CA 1
ATOM 649 C C . ILE A 1 86 ? -11.721 -2.192 -3.753 1.00 98.56 86 ILE A C 1
ATOM 651 O O . ILE A 1 86 ? -11.767 -1.869 -2.567 1.00 98.56 86 ILE A O 1
ATOM 655 N N . ASP A 1 87 ? -12.806 -2.580 -4.427 1.00 98.62 87 ASP A N 1
ATOM 656 C CA . ASP A 1 87 ? -14.151 -2.607 -3.843 1.00 98.62 87 ASP A CA 1
ATOM 657 C C . ASP A 1 87 ? -14.199 -3.524 -2.605 1.00 98.62 87 ASP A C 1
ATOM 659 O O . ASP A 1 87 ? -14.784 -3.163 -1.581 1.00 98.62 87 ASP A O 1
ATOM 663 N N . LEU A 1 88 ? -13.539 -4.688 -2.662 1.00 98.31 88 LEU A N 1
ATOM 664 C CA . LEU A 1 88 ? -13.414 -5.603 -1.524 1.00 98.31 88 LEU A CA 1
ATOM 665 C C . LEU A 1 88 ? -12.594 -5.000 -0.377 1.00 98.31 88 LEU A C 1
ATOM 667 O O . LEU A 1 88 ? -12.978 -5.151 0.782 1.00 98.31 88 LEU A O 1
ATOM 671 N N . ALA A 1 89 ? -11.494 -4.304 -0.669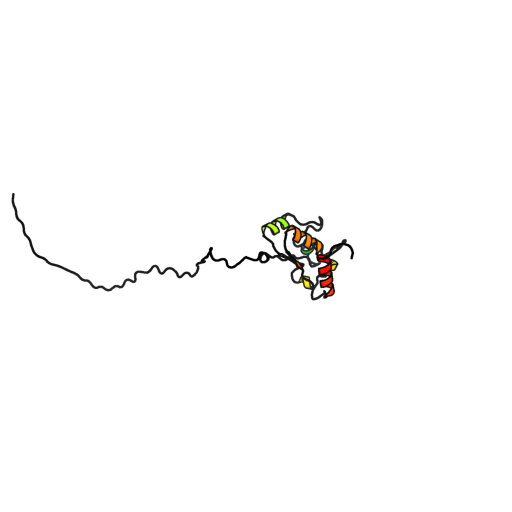 1.00 98.12 89 ALA A N 1
ATOM 672 C CA . ALA A 1 89 ? -10.672 -3.656 0.352 1.00 98.12 89 ALA A CA 1
ATOM 673 C C . ALA A 1 89 ? -11.424 -2.521 1.073 1.00 98.12 89 ALA A C 1
ATOM 675 O O . ALA A 1 89 ? -11.312 -2.407 2.300 1.00 98.12 89 ALA A O 1
ATOM 676 N N . ILE A 1 90 ? -12.232 -1.749 0.335 1.00 98.44 90 ILE A N 1
ATOM 677 C CA . ILE A 1 90 ? -13.148 -0.733 0.879 1.00 98.44 90 ILE A CA 1
ATOM 678 C C . ILE A 1 90 ? -14.219 -1.400 1.748 1.00 98.44 90 ILE A C 1
ATOM 680 O O . ILE A 1 90 ? -14.426 -0.997 2.893 1.00 98.44 90 ILE A O 1
ATOM 684 N N . ALA A 1 91 ? -14.878 -2.448 1.241 1.00 98.31 91 ALA A N 1
ATOM 685 C CA . ALA A 1 91 ? -15.921 -3.169 1.973 1.00 98.31 91 ALA A CA 1
ATOM 686 C C . ALA A 1 91 ? -15.392 -3.838 3.255 1.00 98.31 91 ALA A C 1
ATOM 688 O O . ALA A 1 91 ? -16.105 -3.904 4.255 1.00 98.31 91 ALA A O 1
ATOM 689 N N . ALA A 1 92 ? -14.135 -4.288 3.247 1.00 97.44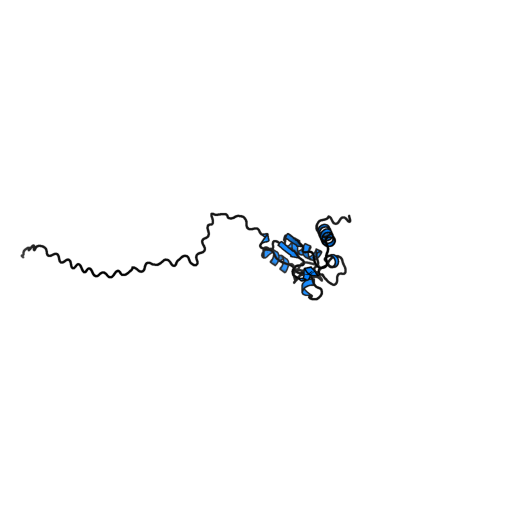 92 ALA A N 1
ATOM 690 C CA . ALA A 1 92 ? -13.448 -4.825 4.419 1.00 97.44 92 ALA A CA 1
ATOM 691 C C . ALA A 1 92 ? -13.093 -3.751 5.467 1.00 97.44 92 ALA A C 1
ATOM 693 O O . ALA A 1 92 ? -12.705 -4.097 6.582 1.00 97.44 92 ALA A O 1
ATOM 694 N N . GLY A 1 93 ? -13.220 -2.461 5.135 1.00 97.81 93 GLY A N 1
ATOM 695 C CA . GLY A 1 93 ? -12.886 -1.356 6.031 1.00 97.81 93 GLY A CA 1
ATOM 696 C C . GLY A 1 93 ? -11.383 -1.155 6.212 1.00 97.81 93 GLY A C 1
ATOM 697 O O . GLY A 1 93 ? -10.963 -0.716 7.282 1.00 97.81 93 GLY A O 1
ATOM 698 N N . THR A 1 94 ? -10.578 -1.488 5.194 1.00 98.38 94 THR A N 1
ATOM 699 C CA . THR A 1 94 ? -9.119 -1.316 5.244 1.00 98.38 94 THR A CA 1
ATOM 700 C C . THR A 1 94 ? -8.777 0.151 5.478 1.00 98.38 94 THR A C 1
ATOM 702 O O . THR A 1 94 ? -9.007 0.993 4.617 1.00 98.38 94 THR A O 1
ATOM 705 N N . SER A 1 95 ? -8.220 0.456 6.645 1.00 98.19 95 SER A N 1
ATOM 706 C CA . SER A 1 95 ? -8.013 1.840 7.090 1.00 98.19 95 SER A CA 1
ATOM 707 C C . SER A 1 95 ? -6.570 2.321 6.971 1.00 98.19 95 SER A C 1
ATOM 709 O O . SER A 1 95 ? -6.318 3.520 6.979 1.00 98.19 95 SER A O 1
ATOM 711 N N . ILE A 1 96 ? -5.615 1.390 6.950 1.00 98.56 96 ILE A N 1
ATOM 712 C CA . ILE A 1 96 ? -4.184 1.678 6.855 1.00 98.56 96 ILE A CA 1
ATOM 713 C C . ILE A 1 96 ? -3.476 0.528 6.148 1.00 98.56 96 ILE A C 1
ATOM 715 O O . ILE A 1 96 ? -3.775 -0.641 6.403 1.00 98.56 96 ILE A O 1
ATOM 719 N N . VAL A 1 97 ? -2.539 0.841 5.263 1.00 97.81 97 VAL A N 1
ATOM 720 C CA . VAL A 1 97 ? -1.788 -0.142 4.486 1.00 97.81 97 VAL A CA 1
ATOM 721 C C . VAL A 1 97 ? -0.290 0.092 4.605 1.00 97.81 97 VAL A C 1
ATOM 723 O O . VAL A 1 97 ? 0.214 1.202 4.439 1.00 97.81 97 VAL A O 1
ATOM 726 N N . ARG A 1 98 ? 0.447 -0.981 4.893 1.00 97.12 98 ARG A N 1
ATOM 727 C CA . ARG A 1 98 ? 1.913 -0.975 4.935 1.00 97.12 98 ARG A CA 1
ATOM 728 C C . ARG A 1 98 ? 2.514 -1.483 3.624 1.00 97.12 98 ARG A C 1
ATOM 730 O O . ARG A 1 98 ? 2.077 -2.517 3.127 1.00 97.12 98 ARG A O 1
ATOM 737 N N . PHE A 1 99 ? 3.568 -0.825 3.138 1.00 96.00 99 PHE A N 1
ATOM 738 C CA . PHE A 1 99 ? 4.303 -1.171 1.911 1.00 96.00 99 PHE A CA 1
ATOM 739 C C . PHE A 1 99 ? 5.821 -0.909 2.065 1.00 96.00 99 PHE A C 1
ATOM 741 O O . PHE A 1 99 ? 6.213 -0.087 2.896 1.00 96.00 99 PHE A O 1
ATOM 748 N N . PRO A 1 100 ? 6.720 -1.608 1.339 1.00 92.19 100 PRO A N 1
ATOM 749 C CA . PRO A 1 100 ? 6.470 -2.734 0.432 1.00 92.19 100 PRO A CA 1
ATOM 750 C C . PRO A 1 100 ? 6.240 -4.051 1.184 1.00 92.19 100 PRO A C 1
ATOM 752 O O . PRO A 1 100 ? 5.946 -5.058 0.558 1.00 92.19 100 PRO A O 1
ATOM 755 N N . GLY A 1 101 ? 6.354 -4.040 2.519 1.00 83.56 101 GLY A N 1
ATOM 756 C CA . GLY A 1 101 ? 5.968 -5.125 3.421 1.00 83.56 101 GLY A CA 1
ATOM 757 C C . GLY A 1 101 ? 7.020 -6.225 3.621 1.00 83.56 101 GLY A C 1
ATOM 758 O O . GLY A 1 101 ? 8.053 -6.261 2.961 1.00 83.56 101 GLY A O 1
ATOM 759 N N . GLY A 1 102 ? 6.750 -7.134 4.567 1.00 84.62 102 GLY A N 1
ATOM 760 C CA . GLY A 1 102 ? 7.500 -8.381 4.830 1.00 84.62 102 GLY A CA 1
ATOM 761 C C . GLY A 1 102 ? 9.041 -8.319 4.854 1.00 84.62 102 GLY A C 1
ATOM 762 O O . GLY A 1 102 ? 9.650 -7.267 5.040 1.00 84.62 102 GLY A O 1
ATOM 763 N N . CYS A 1 103 ? 9.682 -9.482 4.693 1.00 86.12 103 CYS A N 1
ATOM 764 C CA . CYS A 1 103 ? 11.144 -9.618 4.740 1.00 86.12 103 CYS A CA 1
ATOM 765 C C . CYS A 1 103 ? 11.851 -9.049 3.504 1.00 86.12 103 CYS A C 1
ATOM 767 O O . CYS A 1 103 ? 13.026 -8.701 3.579 1.00 86.12 103 CYS A O 1
ATOM 769 N N . GLY A 1 104 ? 11.176 -8.928 2.359 1.00 86.00 104 GLY A N 1
ATOM 770 C CA . GLY A 1 104 ? 11.842 -8.404 1.165 1.00 86.00 104 GLY A CA 1
ATOM 771 C C . GLY A 1 104 ? 12.088 -6.900 1.192 1.00 86.00 104 GLY A C 1
ATOM 772 O O . GLY A 1 104 ? 12.902 -6.424 0.406 1.00 86.00 104 GLY A O 1
ATOM 773 N N . THR A 1 105 ? 11.506 -6.170 2.153 1.00 90.12 105 THR A N 1
ATOM 774 C CA . THR A 1 105 ? 11.891 -4.775 2.413 1.00 90.12 105 THR A CA 1
ATOM 775 C C . THR A 1 105 ? 13.397 -4.640 2.680 1.00 90.12 105 THR A C 1
ATOM 777 O O . THR A 1 105 ? 13.982 -3.638 2.290 1.00 90.12 105 THR A O 1
ATOM 780 N N . HIS A 1 106 ? 14.063 -5.648 3.266 1.00 90.12 106 HIS A N 1
ATOM 781 C CA . HIS A 1 106 ? 15.509 -5.596 3.529 1.00 90.12 106 HIS A CA 1
ATOM 782 C C . HIS A 1 106 ? 16.359 -5.373 2.269 1.00 90.12 106 HIS A C 1
ATOM 784 O O . HIS A 1 106 ? 17.456 -4.844 2.365 1.00 90.12 106 HIS A O 1
ATOM 790 N N . LEU A 1 107 ? 15.880 -5.762 1.089 1.00 89.38 107 LEU A N 1
ATOM 791 C CA . LEU A 1 107 ? 16.623 -5.610 -0.168 1.00 89.38 107 LEU A CA 1
ATOM 792 C C . LEU A 1 107 ? 15.917 -4.661 -1.145 1.00 89.38 107 LEU A C 1
ATOM 794 O O . LEU A 1 107 ? 16.295 -4.575 -2.311 1.00 89.38 107 LEU A O 1
ATOM 798 N N . TYR A 1 108 ? 14.872 -3.971 -0.688 1.00 90.25 108 TYR A N 1
ATOM 799 C CA . TYR A 1 108 ? 14.067 -3.103 -1.530 1.00 90.25 108 TYR A CA 1
ATOM 800 C C . TYR A 1 108 ? 14.715 -1.724 -1.667 1.00 90.25 108 TYR A C 1
ATOM 802 O O . TYR A 1 108 ? 14.826 -0.979 -0.692 1.00 90.25 108 TYR A O 1
ATOM 810 N N . ASN A 1 109 ? 15.111 -1.378 -2.893 1.00 91.75 109 ASN A N 1
ATOM 811 C CA . ASN A 1 109 ? 15.468 -0.015 -3.267 1.00 9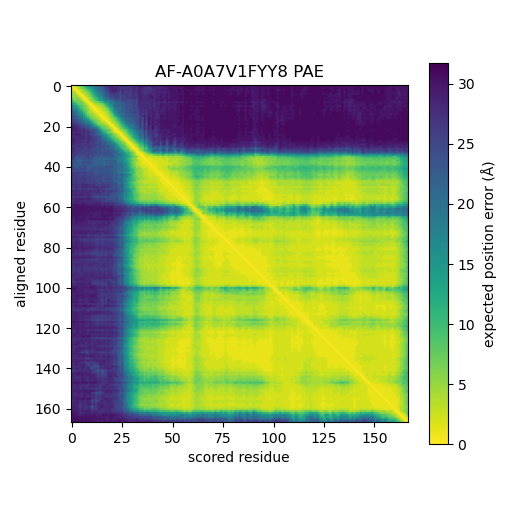1.75 109 ASN A CA 1
ATOM 812 C C . ASN A 1 109 ? 14.285 0.619 -4.008 1.00 91.75 109 ASN A C 1
ATOM 814 O O . ASN A 1 109 ? 14.016 0.278 -5.160 1.00 91.75 109 ASN A O 1
ATOM 818 N N . TRP A 1 110 ? 13.593 1.543 -3.342 1.00 92.62 110 TRP A N 1
ATOM 819 C CA . TRP A 1 110 ? 12.376 2.168 -3.860 1.00 92.62 110 TRP A CA 1
ATOM 820 C C . TRP A 1 110 ? 12.613 2.979 -5.142 1.00 92.62 110 TRP A C 1
ATOM 822 O O . TRP A 1 110 ? 11.717 3.058 -5.977 1.00 92.62 110 TRP A O 1
ATOM 832 N N . LYS A 1 111 ? 13.833 3.492 -5.358 1.00 93.44 111 LYS A N 1
ATOM 833 C CA . LYS A 1 111 ? 14.207 4.234 -6.574 1.00 93.44 111 LYS A CA 1
ATOM 834 C C . LYS A 1 111 ? 14.189 3.355 -7.830 1.00 93.44 111 LYS A C 1
ATOM 836 O O . LYS A 1 111 ? 14.011 3.857 -8.932 1.00 93.44 111 LYS A O 1
ATOM 841 N N . ASN A 1 112 ? 14.316 2.034 -7.677 1.00 92.00 112 ASN A N 1
ATOM 842 C CA . ASN A 1 112 ? 14.169 1.085 -8.788 1.00 92.00 112 ASN A CA 1
ATOM 843 C C . ASN A 1 112 ? 12.695 0.790 -9.123 1.00 92.00 112 ASN A C 1
ATOM 845 O O . ASN A 1 112 ? 12.410 0.147 -10.132 1.00 92.00 112 ASN A O 1
ATOM 849 N N . ALA A 1 113 ? 11.765 1.229 -8.272 1.00 92.19 113 ALA A N 1
ATOM 850 C CA . ALA A 1 113 ? 10.330 0.993 -8.378 1.00 92.19 113 ALA A CA 1
ATOM 851 C C . ALA A 1 113 ? 9.550 2.260 -8.777 1.00 92.19 113 ALA A C 1
ATOM 853 O O . ALA A 1 113 ? 8.351 2.345 -8.521 1.00 92.19 113 ALA A O 1
ATOM 854 N N . ILE A 1 114 ? 10.230 3.229 -9.394 1.00 93.25 114 ILE A N 1
ATOM 855 C CA . ILE A 1 114 ? 9.651 4.453 -9.962 1.00 93.25 114 ILE A CA 1
ATOM 856 C C . ILE A 1 114 ? 10.078 4.621 -11.420 1.00 93.25 114 ILE A C 1
ATOM 858 O O . ILE A 1 114 ? 11.035 4.001 -11.890 1.00 93.25 114 ILE A O 1
ATOM 862 N N . GLY A 1 115 ? 9.364 5.480 -12.142 1.00 91.81 115 GLY A N 1
ATOM 863 C CA . GLY A 1 115 ? 9.705 5.847 -13.513 1.00 91.81 115 GLY A CA 1
ATOM 864 C C . GLY A 1 115 ? 9.308 4.811 -14.580 1.00 91.81 115 GLY A C 1
ATOM 865 O O . GLY A 1 115 ? 8.790 3.727 -14.279 1.00 91.81 115 GLY A O 1
ATOM 866 N N . PRO A 1 116 ? 9.484 5.167 -15.866 1.00 90.75 116 PRO A N 1
ATOM 867 C CA . PRO A 1 116 ? 9.074 4.342 -16.998 1.00 90.75 116 PRO A CA 1
ATOM 868 C C . PRO A 1 116 ? 10.084 3.228 -17.320 1.00 90.75 116 PRO A C 1
ATOM 870 O O . PRO A 1 116 ? 11.244 3.278 -16.931 1.00 90.75 116 PRO A O 1
ATOM 873 N N . GLY A 1 117 ? 9.650 2.229 -18.098 1.00 86.75 117 GLY A N 1
ATOM 874 C CA . GLY A 1 117 ? 10.539 1.187 -18.639 1.00 86.75 117 GLY A CA 1
ATOM 875 C C . GLY A 1 117 ? 10.929 0.080 -17.654 1.00 86.75 117 GLY A C 1
ATOM 876 O O . GLY A 1 117 ? 11.736 -0.781 -17.996 1.00 86.75 117 GLY A O 1
ATOM 877 N N . ARG A 1 118 ? 10.338 0.071 -16.456 1.00 88.75 118 ARG A N 1
ATOM 878 C CA . ARG A 1 118 ? 10.523 -0.974 -15.446 1.00 88.75 118 ARG A CA 1
ATOM 879 C C . ARG A 1 118 ? 10.005 -2.334 -15.932 1.00 88.75 118 ARG A C 1
ATOM 881 O O . ARG A 1 118 ? 8.835 -2.470 -16.291 1.00 88.75 118 ARG A O 1
ATOM 888 N N . THR A 1 119 ? 10.866 -3.351 -15.897 1.00 84.94 119 THR A N 1
ATOM 889 C CA . THR A 1 119 ? 10.495 -4.766 -16.107 1.00 84.94 119 THR A CA 1
ATOM 890 C C . THR A 1 119 ? 10.222 -5.506 -14.797 1.00 84.94 119 THR A C 1
ATOM 892 O O . THR A 1 119 ? 9.580 -6.553 -14.792 1.00 84.94 119 THR A O 1
ATOM 895 N N . GLU A 1 120 ? 10.702 -4.957 -13.685 1.00 84.62 120 GLU A N 1
ATOM 896 C CA . GLU A 1 120 ? 10.508 -5.443 -12.319 1.00 84.62 120 GLU A CA 1
ATOM 897 C C . GLU A 1 120 ? 9.841 -4.347 -11.492 1.00 84.62 120 GLU A C 1
ATOM 899 O O . GLU A 1 120 ? 9.871 -3.181 -11.882 1.00 84.62 120 GLU A O 1
ATOM 904 N N . TYR A 1 121 ? 9.247 -4.707 -10.353 1.00 88.94 121 TYR A N 1
ATOM 905 C CA . TYR A 1 121 ? 8.497 -3.764 -9.519 1.00 88.94 121 TYR A CA 1
ATOM 906 C C . TYR A 1 121 ? 7.373 -3.091 -10.304 1.00 88.94 121 TYR A C 1
ATOM 908 O O . TYR A 1 121 ? 7.173 -1.891 -10.176 1.00 88.94 121 TYR A O 1
ATOM 916 N N . GLN A 1 122 ? 6.649 -3.837 -11.146 1.00 91.62 122 GLN A N 1
ATOM 917 C CA . GLN A 1 122 ? 5.547 -3.251 -11.926 1.00 91.62 122 GLN A CA 1
ATOM 918 C C . GLN A 1 122 ? 4.382 -2.771 -11.044 1.00 91.62 122 GLN A C 1
ATOM 920 O O . GLN A 1 122 ? 3.562 -1.975 -11.494 1.00 91.62 122 GLN A O 1
ATOM 925 N N . TYR A 1 123 ? 4.344 -3.243 -9.796 1.00 94.19 123 TYR A N 1
ATOM 926 C CA . TYR A 1 123 ? 3.604 -2.653 -8.695 1.00 94.19 123 TYR A CA 1
ATOM 927 C C . TYR A 1 123 ? 4.606 -2.021 -7.724 1.00 94.19 123 TYR A C 1
ATOM 929 O O . TYR A 1 123 ? 5.073 -2.654 -6.773 1.00 94.19 123 TYR A O 1
ATOM 937 N N . GLY A 1 124 ? 5.023 -0.806 -8.060 1.00 94.19 124 GLY A N 1
ATOM 938 C CA . GLY A 1 124 ? 5.957 -0.002 -7.293 1.00 94.19 124 GLY A CA 1
ATOM 939 C C . GLY A 1 124 ? 5.240 0.994 -6.396 1.00 94.19 124 GLY A C 1
ATOM 940 O O . GLY A 1 124 ? 4.063 0.845 -6.068 1.00 94.19 124 GLY A O 1
ATOM 941 N N . ILE A 1 125 ? 5.974 2.019 -5.975 1.00 95.19 125 ILE A N 1
ATOM 942 C CA . ILE A 1 125 ? 5.468 2.987 -5.002 1.00 95.19 125 ILE A CA 1
ATOM 943 C C . ILE A 1 125 ? 4.305 3.820 -5.553 1.00 95.19 125 ILE A C 1
ATOM 945 O O . ILE A 1 125 ? 3.319 4.001 -4.848 1.00 95.19 125 ILE A O 1
ATOM 949 N N . ASP A 1 126 ? 4.367 4.254 -6.813 1.00 95.62 126 ASP A N 1
ATOM 950 C CA . ASP A 1 126 ? 3.319 5.082 -7.427 1.00 95.62 126 ASP A CA 1
ATOM 951 C C . ASP A 1 126 ? 2.013 4.293 -7.593 1.00 95.62 126 ASP A C 1
ATOM 953 O O . ASP A 1 126 ? 0.912 4.781 -7.321 1.00 95.62 126 ASP A O 1
ATOM 957 N N . GLU A 1 127 ? 2.145 3.030 -7.999 1.00 96.75 127 GLU A N 1
ATOM 958 C CA . GLU A 1 127 ? 1.022 2.110 -8.134 1.00 96.75 127 GLU A CA 1
ATOM 959 C C . GLU A 1 127 ? 0.399 1.792 -6.766 1.00 96.75 127 GLU A C 1
ATOM 961 O O . GLU A 1 127 ? -0.824 1.817 -6.610 1.00 96.75 127 GLU A O 1
ATOM 966 N N . PHE A 1 128 ? 1.231 1.576 -5.745 1.00 97.19 128 PHE A N 1
ATOM 967 C CA . PHE A 1 128 ? 0.776 1.407 -4.370 1.00 97.19 128 PHE A CA 1
ATOM 968 C C . PHE A 1 128 ? 0.018 2.639 -3.857 1.00 97.19 128 PHE A C 1
ATOM 970 O O . PHE A 1 128 ? -1.103 2.488 -3.369 1.00 97.19 128 PHE A O 1
ATOM 977 N N . MET A 1 129 ? 0.567 3.846 -4.017 1.00 97.62 129 MET A N 1
ATOM 978 C CA . MET A 1 129 ? -0.102 5.083 -3.598 1.00 97.62 129 MET A CA 1
ATOM 979 C C . MET A 1 129 ? -1.445 5.267 -4.311 1.00 97.62 129 MET A C 1
ATOM 981 O O . MET A 1 129 ? -2.421 5.675 -3.684 1.00 97.62 129 MET A O 1
ATOM 985 N N . THR A 1 130 ? -1.528 4.903 -5.595 1.00 97.94 130 THR A N 1
ATOM 986 C CA . THR A 1 130 ? -2.787 4.923 -6.356 1.00 97.94 130 THR A CA 1
ATOM 987 C C . THR A 1 130 ? -3.839 4.027 -5.702 1.00 97.94 130 THR A C 1
ATOM 989 O O . THR A 1 130 ? -4.924 4.499 -5.369 1.00 97.94 130 THR A O 1
ATOM 992 N N . THR A 1 131 ? -3.511 2.759 -5.440 1.00 98.31 131 THR A N 1
ATOM 993 C CA . THR A 1 131 ? -4.464 1.824 -4.812 1.00 98.31 131 THR A CA 1
ATOM 994 C C . THR A 1 131 ? -4.840 2.231 -3.384 1.00 98.31 131 THR A C 1
ATOM 996 O O . THR A 1 131 ? -6.005 2.124 -3.008 1.00 98.31 131 THR A O 1
ATOM 999 N N . ALA A 1 132 ? -3.888 2.728 -2.586 1.00 98.25 132 ALA A N 1
ATOM 1000 C CA . ALA A 1 132 ? -4.143 3.176 -1.218 1.00 98.25 132 ALA A CA 1
ATOM 1001 C C . ALA A 1 132 ? -5.113 4.367 -1.196 1.00 98.25 132 ALA A C 1
ATOM 1003 O O . ALA A 1 132 ? -6.065 4.372 -0.413 1.00 98.25 132 ALA A O 1
ATOM 1004 N N . ASN A 1 133 ? -4.929 5.320 -2.116 1.00 98.31 133 ASN A N 1
ATOM 1005 C CA . ASN A 1 133 ? -5.820 6.465 -2.288 1.00 98.31 133 ASN A CA 1
ATOM 1006 C C . ASN A 1 133 ? -7.226 6.049 -2.735 1.00 98.31 133 ASN A C 1
ATOM 1008 O O . ASN A 1 133 ? -8.206 6.564 -2.206 1.00 98.31 133 ASN A O 1
ATOM 1012 N N . GLU A 1 134 ? -7.344 5.108 -3.675 1.00 98.62 134 GLU A N 1
ATOM 1013 C CA . GLU A 1 134 ? -8.646 4.592 -4.120 1.00 98.62 134 GLU A CA 1
ATOM 1014 C C . GLU A 1 134 ? -9.406 3.867 -3.000 1.00 98.62 134 GLU A C 1
ATOM 1016 O O . GLU A 1 134 ? -10.630 3.970 -2.925 1.00 98.62 134 GLU A O 1
ATOM 1021 N N . ILE A 1 135 ? -8.693 3.168 -2.110 1.00 98.62 135 ILE A N 1
ATOM 1022 C CA . ILE A 1 135 ? -9.274 2.537 -0.914 1.00 98.62 135 ILE A CA 1
ATOM 1023 C C . ILE A 1 135 ? -9.650 3.585 0.148 1.00 98.62 135 ILE A C 1
ATOM 1025 O O . ILE A 1 135 ? -10.559 3.357 0.947 1.00 98.62 135 ILE A O 1
ATOM 1029 N N . GLY A 1 136 ? -8.964 4.731 0.168 1.00 98.19 136 GLY A N 1
ATOM 1030 C CA . GLY A 1 136 ? -9.045 5.714 1.249 1.00 98.19 136 GLY A CA 1
ATOM 1031 C C . GLY A 1 136 ? -8.287 5.275 2.506 1.00 98.19 136 GLY A C 1
ATOM 1032 O O . GLY A 1 136 ? -8.707 5.595 3.618 1.00 98.19 136 GLY A O 1
ATOM 1033 N N . ALA A 1 137 ? -7.210 4.503 2.336 1.00 98.38 137 ALA A N 1
ATOM 1034 C CA . ALA A 1 137 ? -6.387 3.998 3.427 1.00 98.38 137 ALA A CA 1
ATOM 1035 C C . ALA A 1 137 ? -5.180 4.907 3.694 1.00 98.38 137 ALA A C 1
ATOM 1037 O O . ALA A 1 137 ? -4.507 5.360 2.769 1.00 98.38 137 ALA A O 1
ATOM 1038 N N . GLU A 1 138 ? -4.856 5.091 4.972 1.00 98.19 138 GLU A N 1
ATOM 1039 C CA . GLU A 1 138 ? -3.592 5.695 5.394 1.00 98.19 138 GLU A CA 1
ATOM 1040 C C . GLU A 1 138 ? -2.403 4.815 4.984 1.00 98.19 138 GLU A C 1
ATOM 1042 O O . GLU A 1 138 ? -2.524 3.595 4.846 1.00 98.19 138 GLU A O 1
ATOM 1047 N N . VAL A 1 139 ? -1.223 5.410 4.833 1.00 97.50 139 VAL A N 1
ATOM 1048 C CA . VAL A 1 139 ? -0.042 4.707 4.318 1.00 97.50 139 VAL A CA 1
ATOM 1049 C C . VAL A 1 139 ? 1.069 4.622 5.362 1.00 97.50 139 VAL A C 1
ATOM 1051 O O . VAL A 1 139 ? 1.446 5.610 5.986 1.00 97.50 139 VAL A O 1
ATOM 1054 N N . VAL A 1 140 ? 1.662 3.432 5.492 1.00 97.00 140 VAL A N 1
ATOM 1055 C CA . VAL A 1 140 ? 2.915 3.208 6.225 1.00 97.00 140 VAL A CA 1
ATOM 1056 C C . VAL A 1 140 ? 3.991 2.725 5.261 1.00 97.00 140 VAL A C 1
ATOM 1058 O O . VAL A 1 140 ? 4.000 1.565 4.839 1.00 97.00 140 VAL A O 1
ATOM 1061 N N . MET A 1 141 ? 4.949 3.597 4.962 1.00 95.31 141 MET A N 1
ATOM 1062 C CA . MET A 1 141 ? 6.116 3.241 4.160 1.00 95.31 141 MET A CA 1
ATOM 1063 C C . MET A 1 141 ? 7.224 2.652 5.027 1.00 95.31 141 MET A C 1
ATOM 1065 O O . MET A 1 141 ? 7.567 3.185 6.080 1.00 95.31 141 MET A O 1
ATOM 1069 N N . THR A 1 142 ? 7.808 1.546 4.572 1.00 92.94 142 THR A N 1
ATOM 1070 C CA . THR A 1 142 ? 8.984 0.938 5.202 1.00 92.94 142 THR A CA 1
ATOM 1071 C C . THR A 1 142 ? 10.199 1.103 4.295 1.00 92.94 142 THR A C 1
ATOM 1073 O O . THR A 1 142 ? 10.170 0.701 3.133 1.00 92.94 142 THR A O 1
ATOM 1076 N N . VAL A 1 143 ? 11.281 1.653 4.841 1.00 91.62 143 VAL A N 1
ATOM 1077 C CA . VAL A 1 143 ? 12.575 1.788 4.160 1.00 91.62 143 VAL A CA 1
ATOM 1078 C C . VAL A 1 143 ? 13.514 0.646 4.536 1.00 91.62 143 VAL A C 1
ATOM 1080 O O . VAL A 1 143 ? 13.461 0.118 5.650 1.00 91.62 143 VAL A O 1
ATOM 1083 N N . SER A 1 144 ? 14.387 0.252 3.609 1.00 91.75 144 SER A N 1
ATOM 1084 C CA . SER A 1 144 ? 15.413 -0.748 3.899 1.00 91.75 144 SER A CA 1
ATOM 1085 C C . SER A 1 144 ? 16.475 -0.176 4.834 1.00 91.75 144 SER A C 1
ATOM 1087 O O . SER A 1 144 ? 17.150 0.788 4.492 1.00 91.75 144 SER A O 1
ATOM 1089 N N . TYR A 1 145 ? 16.683 -0.827 5.978 1.00 88.56 145 TYR A N 1
ATOM 1090 C CA . TYR A 1 145 ? 17.836 -0.560 6.844 1.00 88.56 145 TYR A CA 1
ATOM 1091 C C . TYR A 1 145 ? 19.118 -1.275 6.377 1.00 88.56 145 TYR A C 1
ATOM 1093 O O . TYR A 1 145 ? 20.217 -0.917 6.776 1.00 88.56 145 TYR A O 1
ATOM 1101 N N . TYR A 1 146 ? 18.986 -2.323 5.559 1.00 90.44 146 TYR A N 1
ATOM 1102 C CA . TYR A 1 146 ? 20.109 -3.190 5.179 1.00 90.44 146 TYR A CA 1
ATOM 1103 C C . TYR A 1 146 ? 20.847 -2.650 3.956 1.00 90.44 146 TYR A C 1
ATOM 1105 O O . TYR A 1 146 ? 22.071 -2.712 3.886 1.00 90.44 146 TYR A O 1
ATOM 1113 N N . THR A 1 147 ? 20.089 -2.160 2.977 1.00 90.62 147 THR A N 1
ATOM 1114 C CA . THR A 1 147 ? 20.608 -1.676 1.691 1.00 90.62 147 THR A CA 1
ATOM 1115 C C . THR A 1 147 ? 20.347 -0.193 1.465 1.00 90.62 147 THR A C 1
ATOM 1117 O O . THR A 1 147 ? 20.904 0.365 0.527 1.00 90.62 147 THR A O 1
ATOM 1120 N N . GLY A 1 148 ? 19.488 0.427 2.278 1.00 88.44 148 GLY A N 1
ATOM 1121 C CA . GLY A 1 148 ? 19.238 1.864 2.251 1.00 88.44 148 GLY A CA 1
ATOM 1122 C C . GLY A 1 148 ? 20.066 2.612 3.292 1.00 88.44 148 GLY A C 1
ATOM 1123 O O . GLY A 1 148 ? 20.715 2.021 4.156 1.00 88.44 148 GLY A O 1
ATOM 1124 N N . ASN A 1 149 ? 20.028 3.936 3.213 1.00 91.31 149 ASN A N 1
ATOM 1125 C CA . ASN A 1 149 ? 20.647 4.838 4.179 1.00 91.31 149 ASN A CA 1
ATOM 1126 C C . ASN A 1 149 ? 19.697 5.996 4.552 1.00 91.31 149 ASN A C 1
ATOM 1128 O O . ASN A 1 149 ? 18.559 6.070 4.091 1.00 91.31 149 ASN A O 1
ATOM 1132 N N . GLN A 1 150 ? 20.166 6.907 5.408 1.00 94.12 150 GLN A N 1
ATOM 1133 C CA . GLN A 1 150 ? 19.376 8.057 5.864 1.00 94.12 150 GLN A CA 1
ATOM 1134 C C . GLN A 1 150 ? 18.930 8.987 4.723 1.00 94.12 150 GLN A C 1
ATOM 1136 O O . GLN A 1 150 ? 17.835 9.538 4.793 1.00 94.12 150 GLN A O 1
ATOM 1141 N N . ASN A 1 151 ? 19.743 9.133 3.671 1.00 94.38 151 ASN A N 1
ATOM 1142 C CA . ASN A 1 151 ? 19.397 9.960 2.520 1.00 94.38 151 ASN A CA 1
ATOM 1143 C C . ASN A 1 151 ? 18.303 9.270 1.704 1.00 94.38 151 ASN A C 1
ATOM 1145 O O . ASN A 1 151 ? 17.346 9.920 1.330 1.00 94.38 151 ASN A O 1
ATOM 1149 N N . ASP A 1 152 ? 18.352 7.944 1.530 1.00 92.56 152 ASP A N 1
ATOM 1150 C CA . ASP A 1 152 ? 17.274 7.223 0.836 1.00 92.56 152 ASP A CA 1
ATOM 1151 C C . ASP A 1 152 ? 15.916 7.364 1.536 1.00 92.56 152 ASP A C 1
ATOM 1153 O O . ASP A 1 152 ? 14.881 7.343 0.870 1.00 92.56 152 ASP A O 1
ATOM 1157 N N . ALA A 1 153 ? 15.912 7.487 2.867 1.00 93.69 153 ALA A N 1
ATOM 1158 C CA . ALA A 1 153 ? 14.704 7.765 3.637 1.00 93.69 153 ALA A CA 1
ATOM 1159 C C . ALA A 1 153 ? 14.254 9.228 3.504 1.00 93.69 153 ALA A C 1
ATOM 1161 O O . ALA A 1 153 ? 13.058 9.473 3.367 1.00 93.69 153 ALA A O 1
ATOM 1162 N N . ALA A 1 154 ? 15.187 10.185 3.521 1.00 95.00 154 ALA A N 1
ATOM 1163 C CA . ALA A 1 154 ? 14.885 11.599 3.300 1.00 95.00 154 ALA A CA 1
ATOM 1164 C C . ALA A 1 154 ? 14.324 11.842 1.889 1.00 95.00 154 ALA A C 1
ATOM 1166 O O . ALA A 1 154 ? 13.254 12.429 1.762 1.00 95.00 154 ALA A O 1
ATOM 1167 N N . ASP A 1 155 ? 14.970 11.287 0.862 1.00 95.19 155 ASP A N 1
ATOM 1168 C CA . ASP A 1 155 ? 14.533 11.345 -0.534 1.00 95.19 155 ASP A CA 1
ATOM 1169 C C . ASP A 1 155 ? 13.136 10.728 -0.706 1.00 95.19 155 ASP A C 1
ATOM 1171 O O . ASP A 1 155 ? 12.335 11.207 -1.499 1.00 95.19 155 ASP A O 1
ATOM 1175 N N . LEU A 1 156 ? 12.817 9.657 0.035 1.00 94.62 156 LEU A N 1
ATOM 1176 C CA . LEU A 1 156 ? 11.482 9.053 -0.001 1.00 94.62 156 LEU A CA 1
ATOM 1177 C C . LEU A 1 156 ? 10.425 9.983 0.603 1.00 94.62 156 LEU A C 1
ATOM 1179 O O . LEU A 1 156 ? 9.316 10.086 0.080 1.00 94.62 156 LEU A O 1
ATOM 1183 N N . VAL A 1 157 ? 10.754 10.630 1.724 1.00 95.06 157 VAL A N 1
ATOM 1184 C CA . VAL A 1 157 ? 9.873 11.620 2.355 1.00 95.06 157 VAL A CA 1
ATOM 1185 C C . VAL A 1 157 ? 9.644 12.787 1.407 1.00 95.06 157 VAL A C 1
ATOM 1187 O O . VAL A 1 157 ? 8.501 13.204 1.257 1.00 95.06 157 VAL A O 1
ATOM 1190 N N . GLU A 1 158 ? 10.693 13.277 0.753 1.00 94.50 158 GLU A N 1
ATOM 1191 C CA . GLU A 1 158 ? 10.590 14.314 -0.268 1.00 94.50 158 GLU A CA 1
ATOM 1192 C C . GLU A 1 158 ? 9.681 13.853 -1.412 1.00 94.50 158 GLU A C 1
ATOM 1194 O O . GLU A 1 158 ? 8.613 14.427 -1.599 1.00 94.50 158 GLU A O 1
ATOM 1199 N N . TYR A 1 159 ? 10.015 12.737 -2.065 1.00 94.50 159 TYR A N 1
ATOM 1200 C CA . TYR A 1 159 ? 9.273 12.185 -3.202 1.00 94.50 159 TYR A CA 1
ATOM 1201 C C . TYR A 1 159 ? 7.764 12.037 -2.954 1.00 94.50 159 TYR A C 1
ATOM 1203 O O . TYR A 1 159 ? 6.962 12.267 -3.855 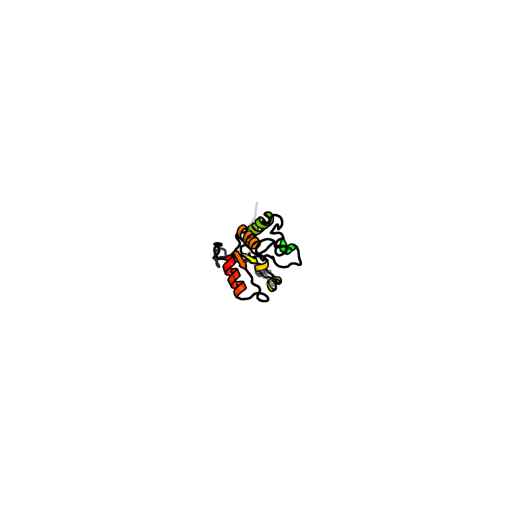1.00 94.50 159 TYR A O 1
ATOM 1211 N N . LEU A 1 160 ? 7.365 11.638 -1.743 1.00 94.25 160 LEU A N 1
ATOM 1212 C CA . LEU A 1 160 ? 5.959 11.405 -1.407 1.00 94.25 160 LEU A CA 1
ATOM 1213 C C . LEU A 1 160 ? 5.207 12.640 -0.908 1.00 94.25 160 LEU A C 1
ATOM 1215 O O . LEU A 1 160 ? 3.976 12.621 -0.919 1.00 94.25 160 LEU A O 1
ATOM 1219 N N . ASN A 1 161 ? 5.902 13.668 -0.417 1.00 92.62 161 ASN A N 1
ATOM 1220 C CA . ASN A 1 161 ? 5.261 14.771 0.308 1.00 92.62 161 ASN A CA 1
ATOM 1221 C C . ASN A 1 161 ? 5.520 16.155 -0.296 1.00 92.62 161 ASN A C 1
ATOM 1223 O O . ASN A 1 161 ? 4.900 17.119 0.159 1.00 92.62 161 ASN A O 1
ATOM 1227 N N . THR A 1 162 ? 6.402 16.292 -1.288 1.00 89.62 162 THR A N 1
ATOM 1228 C CA . THR A 1 162 ? 6.612 17.572 -1.973 1.00 89.62 162 THR A CA 1
ATOM 1229 C C . THR A 1 162 ? 5.734 17.715 -3.217 1.00 89.62 162 THR A C 1
ATOM 1231 O O . THR A 1 162 ? 5.355 16.727 -3.852 1.00 89.62 162 THR A O 1
ATOM 1234 N N . PRO A 1 163 ? 5.363 18.956 -3.586 1.00 80.38 163 PRO A N 1
ATOM 1235 C CA . PRO A 1 163 ? 4.759 19.222 -4.882 1.00 80.38 163 PRO A CA 1
ATOM 1236 C C . PRO A 1 163 ? 5.682 18.763 -6.014 1.00 80.38 163 PRO A C 1
ATOM 1238 O O . PRO A 1 163 ? 6.883 19.009 -5.991 1.00 80.38 163 PRO A O 1
ATOM 1241 N N . ASN A 1 164 ? 5.110 18.142 -7.043 1.00 68.88 164 ASN A N 1
ATOM 1242 C CA . ASN A 1 164 ? 5.847 17.770 -8.249 1.00 68.88 164 ASN A CA 1
ATOM 1243 C C . ASN A 1 164 ? 6.006 18.988 -9.180 1.00 68.88 164 ASN A C 1
ATOM 1245 O O . ASN A 1 164 ? 5.367 19.063 -10.231 1.00 68.88 164 ASN A O 1
ATOM 1249 N N . ASP A 1 165 ? 6.790 19.979 -8.749 1.00 75.12 165 ASP A N 1
ATOM 1250 C CA . ASP A 1 165 ? 7.036 21.234 -9.474 1.00 75.12 165 ASP A CA 1
ATOM 1251 C C . ASP A 1 165 ? 8.472 21.387 -10.010 1.00 75.12 165 ASP A C 1
ATOM 1253 O O . ASP A 1 165 ? 8.786 22.391 -10.651 1.00 75.12 165 ASP A O 1
ATOM 1257 N N . GLY A 1 166 ? 9.308 20.355 -9.845 1.00 59.03 166 GLY A N 1
ATOM 1258 C CA . GLY A 1 166 ? 10.661 20.289 -10.405 1.00 59.03 166 GLY A CA 1
ATOM 1259 C C . GLY A 1 166 ? 11.706 21.116 -9.649 1.00 59.03 166 GLY A C 1
ATOM 1260 O O . GLY A 1 166 ? 12.647 21.599 -10.285 1.00 59.03 166 GLY A O 1
ATOM 1261 N N . SER A 1 167 ? 11.507 21.310 -8.342 1.00 53.19 167 SER A N 1
ATOM 1262 C CA . SER A 1 167 ? 12.452 21.962 -7.424 1.00 53.19 167 SER A CA 1
ATOM 1263 C C . SER A 1 167 ? 13.714 21.142 -7.133 1.00 53.19 167 SER A C 1
ATOM 1265 O O . SER A 1 167 ? 13.712 19.909 -7.347 1.00 53.19 167 SER A O 1
#

Sequence (167 aa):
MNTTRFLHKSIVVAIITVSGLCCPQISNAALPDVNVIKVYYNQELGQVNKLVLGNNFLGYGTRVNIMNNGAGIWDPAGKKSVKEVIDLAIAAGTSIVRFPGGCGTHLYNWKNAIGPGRTEYQYGIDEFMTTANEIGAEVVMTVSYYTGNQNDAADLVEYLNTPNDGS

Secondary structure (DSSP, 8-state):
--------------------------------STT-----TT----PPPGGGSEEE-----SS-GGGTTGGGTEETTTTEE-HHHHHHHHHTT--EEEES-TGGGGG--GGGGSSTT-SS-SS-HHHHHHHHHHHT-EEEE---TTT--HHHHHHHHHHHHS-SS--

Mean predicted aligned error: 12.25 Å

Solvent-accessible surface area (backbone atoms only — not comparable to full-atom values): 10566 Å² total; per-residue (Å²): 132,87,82,84,87,82,91,80,83,87,83,88,81,82,84,79,78,87,70,87,69,84,66,73,72,78,64,82,69,70,73,71,81,82,84,67,88,84,82,63,90,90,61,86,92,72,83,81,67,60,63,78,41,49,50,74,45,46,28,50,63,87,88,46,74,56,18,29,20,36,72,62,41,33,36,60,88,77,70,42,65,31,62,70,51,44,53,48,42,40,74,72,50,39,34,24,38,28,32,42,33,80,79,53,27,46,74,45,58,70,79,68,23,54,79,84,90,59,90,47,35,58,20,20,62,67,54,49,53,50,49,32,58,76,41,64,26,46,79,43,82,60,77,19,79,75,73,42,52,74,62,59,51,49,53,49,53,46,72,74,70,53,81,96,77,83,127

Nearest PDB structures (foldseek):
  2c7f-assembly5_E  TM=7.889E-01  e=3.980E-06  Acetivibrio thermocellus
  2c7f-assembly6_F  TM=7.890E-01  e=5.112E-06  Acetivibrio thermocellus
  2c7f-assembly3_C  TM=7.889E-01  e=5.794E-06  Acetivibrio thermocellus
  5o80-assembly1_C  TM=7.814E-01  e=1.903E-05  Thermochaetoides thermophila
  2y2w-assembly2_E  TM=8.118E-01  e=7.540E-05  Bifidobacterium longum